Protein AF-A0A5B0FRS5-F1 (afdb_monomer_lite)

Structure (mmCIF, N/CA/C/O backbone):
data_AF-A0A5B0FRS5-F1
#
_entry.id   AF-A0A5B0FRS5-F1
#
loop_
_atom_site.group_PDB
_atom_site.id
_atom_site.type_symbol
_atom_site.label_atom_id
_atom_site.label_alt_id
_atom_site.label_comp_id
_atom_site.label_asym_id
_atom_site.label_entity_id
_atom_site.label_seq_id
_atom_site.pdbx_PDB_ins_code
_atom_site.Cartn_x
_atom_site.Cartn_y
_atom_site.Cartn_z
_atom_site.occupancy
_atom_site.B_iso_or_equiv
_atom_site.auth_seq_id
_atom_site.auth_comp_id
_atom_site.auth_asym_id
_atom_site.auth_atom_id
_atom_site.pdbx_PDB_model_num
ATOM 1 N N . MET A 1 1 ? -21.226 73.755 -15.313 1.00 35.00 1 MET A N 1
ATOM 2 C CA . MET A 1 1 ? -21.190 73.234 -16.695 1.00 35.00 1 MET A CA 1
ATOM 3 C C . MET A 1 1 ? -20.193 72.079 -16.721 1.00 35.00 1 MET A C 1
ATOM 5 O O . MET A 1 1 ? -19.049 72.332 -16.398 1.00 35.00 1 MET A O 1
ATOM 9 N N . LYS A 1 2 ? -20.689 70.854 -16.978 1.00 31.78 2 LYS A N 1
ATOM 10 C CA . LYS A 1 2 ? -20.028 69.597 -17.422 1.00 31.78 2 LYS A CA 1
ATOM 11 C C . LYS A 1 2 ? -18.650 69.225 -16.798 1.00 31.78 2 LYS A C 1
ATOM 13 O O . LYS A 1 2 ? -17.686 69.936 -17.015 1.00 31.78 2 LYS A O 1
ATOM 18 N N . VAL A 1 3 ? -18.532 68.193 -15.936 1.00 34.69 3 VAL A N 1
ATOM 19 C CA . VAL A 1 3 ? -18.506 66.725 -16.247 1.00 34.69 3 VAL A CA 1
ATOM 20 C C . VAL A 1 3 ? -17.193 66.429 -17.015 1.00 34.69 3 VAL A C 1
ATOM 22 O O . VAL A 1 3 ? -16.981 67.042 -18.048 1.00 34.69 3 VAL A O 1
ATOM 25 N N . ILE A 1 4 ? -16.211 65.621 -16.584 1.00 43.75 4 ILE A N 1
ATOM 26 C CA . ILE A 1 4 ? -16.216 64.209 -16.152 1.00 43.75 4 ILE A CA 1
ATOM 27 C C . ILE A 1 4 ? -14.941 63.940 -15.325 1.00 43.75 4 ILE A C 1
ATOM 29 O O . ILE A 1 4 ? -13.833 64.197 -15.789 1.00 43.75 4 ILE A O 1
ATOM 33 N N . LEU A 1 5 ? -15.102 63.359 -14.135 1.00 37.50 5 LEU A N 1
ATOM 34 C CA . LEU A 1 5 ? -14.041 62.706 -13.367 1.00 37.50 5 LEU A CA 1
ATOM 35 C C . LEU A 1 5 ? -13.877 61.284 -13.931 1.00 37.50 5 LEU A C 1
ATOM 37 O O . LEU A 1 5 ? -14.765 60.451 -13.753 1.00 37.50 5 LEU A O 1
ATOM 41 N N . PHE A 1 6 ? -12.788 61.000 -14.649 1.00 42.78 6 PHE A N 1
ATOM 42 C CA . PHE A 1 6 ? -12.468 59.635 -15.080 1.00 42.78 6 PHE A CA 1
ATOM 43 C C . PHE A 1 6 ? -11.924 58.848 -13.881 1.00 42.78 6 PHE A C 1
ATOM 45 O O . PHE A 1 6 ? -10.721 58.785 -13.642 1.00 42.78 6 PHE A O 1
ATOM 52 N N . ALA A 1 7 ? -12.829 58.256 -13.104 1.00 43.03 7 ALA A N 1
ATOM 53 C CA . ALA A 1 7 ? -12.480 57.192 -12.177 1.00 43.03 7 ALA A CA 1
ATOM 54 C C . ALA A 1 7 ? -12.208 55.922 -12.996 1.00 43.03 7 ALA A C 1
ATOM 56 O O . ALA A 1 7 ? -13.133 55.243 -13.442 1.00 43.03 7 ALA A O 1
ATOM 57 N N . PHE A 1 8 ? -10.930 55.615 -13.220 1.00 39.78 8 PHE A N 1
ATOM 58 C CA . PHE A 1 8 ? -10.501 54.299 -13.682 1.00 39.78 8 PHE A CA 1
ATOM 59 C C . PHE A 1 8 ? -10.778 53.286 -12.564 1.00 39.78 8 PHE A C 1
ATOM 61 O O . PHE A 1 8 ? -9.946 53.042 -11.692 1.00 39.78 8 PHE A O 1
ATOM 68 N N . LEU A 1 9 ? -11.981 52.711 -12.573 1.00 39.84 9 LEU A N 1
ATOM 69 C CA . LEU A 1 9 ? -12.286 51.502 -11.823 1.00 39.84 9 LEU A CA 1
ATOM 70 C C . LEU A 1 9 ? -11.596 50.344 -12.555 1.00 39.84 9 LEU A C 1
ATOM 72 O O . LEU A 1 9 ? -12.153 49.736 -13.469 1.00 39.84 9 LEU A O 1
ATOM 76 N N . ALA A 1 10 ? -10.344 50.070 -12.192 1.00 43.00 10 ALA A N 1
ATOM 77 C CA . ALA A 1 10 ? -9.705 48.812 -12.538 1.00 43.00 10 ALA A CA 1
ATOM 78 C C . ALA A 1 10 ? -10.428 47.709 -11.756 1.00 43.00 10 ALA A C 1
ATOM 80 O O . ALA A 1 10 ? -10.123 47.424 -10.599 1.00 43.00 10 ALA A O 1
ATOM 81 N N . LEU A 1 11 ? -11.449 47.139 -12.392 1.00 40.25 11 LEU A N 1
ATOM 82 C CA . LEU A 1 11 ? -12.102 45.916 -11.968 1.00 40.25 11 LEU A CA 1
ATOM 83 C C . LEU A 1 11 ? -11.042 44.809 -12.051 1.00 40.25 11 LEU A C 1
ATOM 85 O O . LEU A 1 11 ? -10.813 44.228 -13.112 1.00 40.25 11 LEU A O 1
ATOM 89 N N . ILE A 1 12 ? -10.339 44.562 -10.943 1.00 47.69 12 ILE A N 1
ATOM 90 C CA . ILE A 1 12 ? -9.513 43.369 -10.781 1.00 47.69 12 ILE A CA 1
ATOM 91 C C . ILE A 1 12 ? -10.499 42.204 -10.785 1.00 47.69 12 ILE A C 1
ATOM 93 O O . ILE A 1 12 ? -11.091 41.844 -9.770 1.00 47.69 12 ILE A O 1
ATOM 97 N N . SER A 1 13 ? -10.726 41.660 -11.975 1.00 42.97 13 SER A N 1
ATOM 98 C CA . SER A 1 13 ? -11.305 40.345 -12.153 1.00 42.97 13 SER A CA 1
ATOM 99 C C . SER A 1 13 ? -10.309 39.375 -11.536 1.00 42.97 13 SER A C 1
ATOM 101 O O . SER A 1 13 ? -9.318 38.977 -12.145 1.00 42.97 13 SER A O 1
ATOM 103 N N . VAL A 1 14 ? -10.556 39.034 -10.271 1.00 42.59 14 VAL A N 1
ATOM 104 C CA . VAL A 1 14 ? -9.990 37.852 -9.636 1.00 42.59 14 VAL A CA 1
ATOM 105 C C . VAL A 1 14 ? -10.599 36.676 -10.389 1.00 42.59 14 VAL A C 1
ATOM 107 O O . VAL A 1 14 ? -11.618 36.113 -10.001 1.00 42.59 14 VAL A O 1
ATOM 110 N N . ILE A 1 15 ? -10.028 36.376 -11.556 1.00 47.22 15 ILE A N 1
ATOM 111 C CA . ILE A 1 15 ? -10.227 35.107 -12.231 1.00 47.22 15 ILE A CA 1
ATOM 112 C C . ILE A 1 15 ? -9.813 34.086 -11.186 1.00 47.22 15 ILE A C 1
ATOM 114 O O . ILE A 1 15 ? -8.655 34.065 -10.761 1.00 47.22 15 ILE A O 1
ATOM 118 N N . GLY A 1 16 ? -10.804 33.330 -10.718 1.00 41.12 16 GLY A N 1
ATOM 119 C CA . GLY A 1 16 ? -10.657 32.228 -9.788 1.00 41.12 16 GLY A CA 1
ATOM 120 C C . GLY A 1 16 ? -9.726 31.187 -10.383 1.00 41.12 16 GLY A C 1
ATOM 121 O O . GLY A 1 16 ? -10.147 30.169 -10.916 1.00 41.12 16 GLY A O 1
ATOM 122 N N . CYS A 1 17 ? -8.430 31.442 -10.275 1.00 41.66 17 CYS A N 1
ATOM 123 C CA . CYS A 1 17 ? -7.470 30.390 -10.096 1.00 41.66 17 CYS A CA 1
ATOM 124 C C . CYS A 1 17 ? -7.753 29.860 -8.694 1.00 41.66 17 CYS A C 1
ATOM 126 O O . CYS A 1 17 ? -7.168 30.328 -7.719 1.00 41.66 17 CYS A O 1
ATOM 128 N N . ASP A 1 18 ? -8.629 28.862 -8.610 1.00 39.94 18 ASP A N 1
ATOM 129 C CA . ASP A 1 18 ? -8.623 27.876 -7.534 1.00 39.94 18 ASP A CA 1
ATOM 130 C C . ASP A 1 18 ? -7.290 27.102 -7.614 1.00 39.94 18 ASP A C 1
ATOM 132 O O . ASP A 1 18 ? -7.221 25.894 -7.832 1.00 39.94 18 ASP A O 1
ATOM 136 N N . LYS A 1 19 ? -6.176 27.823 -7.436 1.00 42.62 19 LYS A N 1
ATOM 137 C CA . LYS A 1 19 ? -4.898 27.285 -6.994 1.00 42.62 19 LYS A CA 1
ATOM 138 C C . LYS A 1 19 ? -5.090 26.975 -5.523 1.00 42.62 19 LYS A C 1
ATOM 140 O O . LYS A 1 19 ? -4.534 27.638 -4.651 1.00 42.62 19 LYS A O 1
ATOM 145 N N . TYR A 1 20 ? -5.940 25.994 -5.239 1.00 50.19 20 TYR A N 1
ATOM 146 C CA . TYR A 1 20 ? -5.907 25.403 -3.924 1.00 50.19 20 TYR A CA 1
ATOM 147 C C . TYR A 1 20 ? -4.479 24.909 -3.718 1.00 50.19 20 TYR A C 1
ATOM 149 O O . TYR A 1 20 ? -3.959 24.216 -4.601 1.00 50.19 20 TYR A O 1
ATOM 157 N N . PRO A 1 21 ? -3.829 25.289 -2.609 1.00 49.28 21 PRO A N 1
ATOM 158 C CA . PRO A 1 21 ? -2.490 24.813 -2.335 1.00 49.28 21 PRO A CA 1
ATOM 159 C C . PRO A 1 21 ? -2.510 23.282 -2.407 1.00 49.28 21 PRO A C 1
ATOM 161 O O . PRO A 1 21 ? -3.506 22.681 -1.975 1.00 49.28 21 PRO A O 1
ATOM 164 N N . PRO A 1 22 ? -1.471 22.650 -2.984 1.00 57.31 22 PRO A N 1
ATOM 165 C CA . PRO A 1 22 ? -1.347 21.205 -2.925 1.00 57.31 22 PRO A CA 1
ATOM 166 C C . PRO A 1 22 ? -1.524 20.801 -1.462 1.00 57.31 22 PRO A C 1
ATOM 168 O O . PRO A 1 22 ? -0.804 21.285 -0.585 1.00 57.31 22 PRO A O 1
ATOM 171 N N . GLY A 1 23 ? -2.570 20.017 -1.185 1.00 55.97 23 GLY A N 1
ATOM 172 C CA . GLY A 1 23 ? -2.779 19.473 0.149 1.00 55.97 23 GLY A CA 1
ATOM 173 C C . GLY A 1 23 ? -1.509 18.730 0.560 1.00 55.97 23 GLY A C 1
ATOM 174 O O . GLY A 1 23 ? -0.786 18.243 -0.309 1.00 55.97 23 GLY A O 1
ATOM 175 N N . PRO A 1 24 ? -1.184 18.669 1.853 1.00 59.78 24 PRO A N 1
ATOM 176 C CA . PRO A 1 24 ? 0.034 17.999 2.255 1.00 59.78 24 PRO A CA 1
ATOM 177 C C . PRO A 1 24 ? -0.032 16.523 1.835 1.00 59.78 24 PRO A C 1
ATOM 179 O O . PRO A 1 24 ? -1.006 15.826 2.132 1.00 59.78 24 PRO A O 1
ATOM 182 N N . TYR A 1 25 ? 0.981 16.084 1.091 1.00 72.38 25 TYR A N 1
ATOM 183 C CA . TYR A 1 25 ? 1.048 14.735 0.539 1.00 72.38 25 TYR A CA 1
ATOM 184 C C . TYR A 1 25 ? 1.594 13.783 1.595 1.00 72.38 25 TYR A C 1
ATOM 186 O O . TYR A 1 25 ? 2.688 13.998 2.114 1.00 72.38 25 TYR A O 1
ATOM 194 N N . GLY A 1 26 ? 0.820 12.752 1.928 1.00 72.75 26 GLY A N 1
ATOM 195 C CA . GLY A 1 26 ? 1.291 11.653 2.762 1.00 72.75 26 GLY A CA 1
ATOM 196 C C . GLY A 1 26 ? 2.326 10.803 2.016 1.00 72.75 26 GLY A C 1
ATOM 197 O O . GLY A 1 26 ? 2.316 10.724 0.795 1.00 72.75 26 GLY A O 1
ATOM 198 N N . ASP A 1 27 ? 3.208 10.124 2.742 1.00 84.94 27 ASP A N 1
ATOM 199 C CA . ASP A 1 27 ? 4.089 9.082 2.196 1.00 84.94 27 ASP A CA 1
ATOM 200 C C . ASP A 1 27 ? 3.992 7.874 3.140 1.00 84.94 27 ASP A C 1
ATOM 202 O O . ASP A 1 27 ? 3.955 8.028 4.366 1.00 84.94 27 ASP A O 1
ATOM 206 N N . VAL A 1 28 ? 3.951 6.667 2.576 1.00 86.44 28 VAL A N 1
ATOM 207 C CA . VAL A 1 28 ? 4.015 5.390 3.303 1.00 86.44 28 VAL A CA 1
ATOM 208 C C . VAL A 1 28 ? 5.330 5.198 4.080 1.00 86.44 28 VAL A C 1
ATOM 210 O O . VAL A 1 28 ? 5.457 4.245 4.843 1.00 86.44 28 VAL A O 1
ATOM 213 N N . PHE A 1 29 ? 6.303 6.095 3.919 1.00 86.00 29 PHE A N 1
ATOM 214 C CA . PHE A 1 29 ? 7.537 6.145 4.708 1.00 86.00 29 PHE A CA 1
ATOM 215 C C . PHE A 1 29 ? 7.603 7.325 5.690 1.00 86.00 29 PHE A C 1
ATOM 217 O O . PHE A 1 29 ? 8.551 7.419 6.474 1.00 86.00 29 PHE A O 1
ATOM 224 N N . MET A 1 30 ? 6.629 8.242 5.682 1.00 83.00 30 MET A N 1
ATOM 225 C CA . MET A 1 30 ? 6.718 9.469 6.477 1.00 83.00 30 MET A CA 1
ATOM 226 C C . MET A 1 30 ? 6.650 9.178 7.977 1.00 83.00 30 MET A C 1
ATOM 228 O O . MET A 1 30 ? 5.629 8.710 8.479 1.00 83.00 30 MET A O 1
ATOM 232 N N . ASN A 1 31 ? 7.748 9.468 8.686 1.00 77.44 31 ASN A N 1
ATOM 233 C CA . ASN A 1 31 ? 7.967 9.109 10.095 1.00 77.44 31 ASN A CA 1
ATOM 234 C C . ASN A 1 31 ? 7.823 7.604 10.397 1.00 77.44 31 ASN A C 1
ATOM 236 O O . ASN A 1 31 ? 7.684 7.203 11.549 1.00 77.44 31 ASN A O 1
ATOM 240 N N . ASN A 1 32 ? 7.923 6.772 9.358 1.00 83.25 32 ASN A N 1
ATOM 241 C CA . ASN A 1 32 ? 7.978 5.318 9.428 1.00 83.25 32 ASN A CA 1
ATOM 242 C C . ASN A 1 32 ? 9.058 4.815 8.460 1.00 83.25 32 ASN A C 1
ATOM 244 O O . ASN A 1 32 ? 8.792 4.064 7.522 1.00 83.25 32 ASN A O 1
ATOM 248 N N . ALA A 1 33 ? 10.285 5.311 8.644 1.00 81.31 33 ALA A N 1
ATOM 249 C CA . ALA A 1 33 ? 11.369 5.161 7.672 1.00 81.31 33 ALA A CA 1
ATOM 250 C C . ALA A 1 33 ? 11.770 3.699 7.410 1.00 81.31 33 ALA A C 1
ATOM 252 O O . ALA A 1 33 ? 12.306 3.397 6.349 1.00 81.31 33 ALA A O 1
ATOM 253 N N . ASN A 1 34 ? 11.494 2.791 8.352 1.00 87.75 34 ASN A N 1
ATOM 254 C CA . ASN A 1 34 ? 11.737 1.356 8.190 1.00 87.75 34 ASN A CA 1
ATOM 255 C C . ASN A 1 34 ? 10.607 0.624 7.441 1.00 87.75 34 ASN A C 1
ATOM 257 O O . ASN A 1 34 ? 10.708 -0.584 7.259 1.00 87.75 34 ASN A O 1
ATOM 261 N N . GLY A 1 35 ? 9.530 1.323 7.059 1.00 91.81 35 GLY A N 1
ATOM 262 C CA . GLY A 1 35 ? 8.420 0.767 6.291 1.00 91.81 35 GLY A CA 1
ATOM 263 C C . GLY A 1 35 ? 7.587 -0.279 7.031 1.00 91.81 35 GLY A C 1
ATOM 264 O O . GLY A 1 35 ? 6.883 -1.046 6.375 1.00 91.81 35 GLY A O 1
ATOM 265 N N . GLN A 1 36 ? 7.646 -0.344 8.368 1.00 94.44 36 GLN A N 1
ATOM 266 C CA . GLN A 1 36 ? 6.972 -1.385 9.148 1.00 94.44 36 GLN A CA 1
ATOM 267 C C . GLN A 1 36 ? 5.584 -0.956 9.632 1.00 94.44 36 GLN A C 1
ATOM 269 O O . GLN A 1 36 ? 5.398 0.063 10.295 1.00 94.44 36 GLN A O 1
ATOM 274 N N . TRP A 1 37 ? 4.595 -1.792 9.347 1.00 95.25 37 TRP A N 1
ATOM 275 C CA . TRP A 1 37 ? 3.177 -1.513 9.536 1.00 95.25 37 TRP A CA 1
ATOM 276 C C . TRP A 1 37 ? 2.495 -2.683 10.258 1.00 95.25 37 TRP A C 1
ATOM 278 O O . TRP A 1 37 ? 2.756 -3.849 9.953 1.00 95.25 37 TRP A O 1
ATOM 288 N 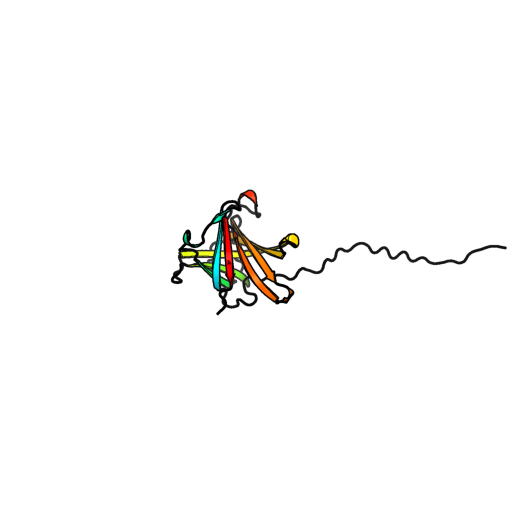N . ILE A 1 38 ? 1.599 -2.393 11.207 1.00 94.62 38 ILE A N 1
ATOM 289 C CA . ILE A 1 38 ? 0.828 -3.405 11.954 1.00 94.62 38 ILE A CA 1
ATOM 290 C C . ILE A 1 38 ? -0.639 -3.339 11.546 1.00 94.62 38 ILE A C 1
ATOM 292 O O . ILE A 1 38 ? -1.238 -2.261 11.532 1.00 94.62 38 ILE A O 1
ATOM 296 N N . LEU A 1 39 ? -1.224 -4.496 11.230 1.00 95.69 39 LEU A N 1
ATOM 297 C CA . LEU A 1 39 ? -2.637 -4.602 10.886 1.00 95.69 39 LEU A CA 1
ATOM 298 C C . LEU A 1 39 ? -3.487 -4.281 12.117 1.00 95.69 39 LEU A C 1
ATOM 300 O O . LEU A 1 39 ? -3.440 -4.988 13.123 1.00 95.69 39 LEU A O 1
ATOM 304 N N . LYS A 1 40 ? -4.292 -3.225 12.016 1.00 93.31 40 LYS A N 1
ATOM 305 C CA . LYS A 1 40 ? -5.243 -2.815 13.052 1.00 93.31 40 LYS A CA 1
ATOM 306 C C . LYS A 1 40 ? -6.620 -3.430 12.826 1.00 93.31 40 LYS A C 1
ATOM 308 O O . LYS A 1 40 ? -7.289 -3.821 13.775 1.00 93.31 40 LYS A O 1
ATOM 313 N N . ALA A 1 41 ? -7.056 -3.471 11.573 1.00 93.25 41 ALA A N 1
ATOM 314 C CA . ALA A 1 41 ? -8.352 -3.997 11.166 1.00 93.25 41 ALA A CA 1
ATOM 315 C C . ALA A 1 41 ? -8.335 -4.307 9.668 1.00 93.25 41 ALA A C 1
ATOM 317 O O . ALA A 1 41 ? -7.466 -3.831 8.938 1.00 93.25 41 ALA A O 1
ATOM 318 N N . TYR A 1 42 ? -9.335 -5.034 9.185 1.00 94.38 42 TYR A N 1
ATOM 319 C CA . TYR A 1 42 ? -9.627 -5.074 7.757 1.00 94.38 42 TYR A CA 1
ATOM 320 C C . TYR A 1 42 ? -11.129 -4.951 7.516 1.00 94.38 42 TYR A C 1
ATOM 322 O O . TYR A 1 42 ? -11.940 -5.150 8.421 1.00 94.38 42 TYR A O 1
ATOM 330 N N . LYS A 1 43 ? -11.502 -4.546 6.305 1.00 94.94 43 LYS A N 1
ATOM 331 C CA . LYS A 1 43 ? -12.892 -4.383 5.886 1.00 94.94 43 LYS A CA 1
ATOM 332 C C . LYS A 1 43 ? -13.171 -5.270 4.688 1.00 94.94 43 LYS A C 1
ATOM 334 O O . LYS A 1 43 ? -12.391 -5.255 3.743 1.00 94.94 43 LYS A O 1
ATOM 339 N N . VAL A 1 44 ? -14.311 -5.952 4.697 1.00 94.38 44 VAL A N 1
ATOM 340 C CA . VAL A 1 44 ? -14.850 -6.691 3.550 1.00 94.38 44 VAL A CA 1
ATOM 341 C C . VAL A 1 44 ? -16.167 -6.041 3.150 1.00 94.38 44 VAL A C 1
ATOM 343 O O . VAL A 1 44 ? -17.101 -5.978 3.948 1.00 94.38 44 VAL A O 1
ATOM 346 N N . ARG A 1 45 ? -16.238 -5.513 1.926 1.00 92.44 45 ARG A N 1
ATOM 347 C CA . ARG A 1 45 ? -17.391 -4.777 1.378 1.00 92.44 45 ARG A CA 1
ATOM 348 C C . ARG A 1 45 ? -17.894 -3.703 2.351 1.00 92.44 45 ARG A C 1
ATOM 350 O O . ARG A 1 45 ? -19.076 -3.627 2.675 1.00 92.44 45 ARG A O 1
ATOM 357 N N . GLY A 1 46 ? -16.953 -2.930 2.896 1.00 89.19 46 GLY A N 1
ATOM 358 C CA . GLY A 1 46 ? -17.208 -1.864 3.869 1.00 89.19 46 GLY A CA 1
ATOM 359 C C . GLY A 1 46 ? -17.458 -2.319 5.313 1.00 89.19 46 GLY A C 1
ATOM 360 O O . GLY A 1 46 ? -17.413 -1.482 6.213 1.00 89.19 46 GLY A O 1
ATOM 361 N N . LYS A 1 47 ? -17.661 -3.616 5.574 1.00 92.25 47 LYS A N 1
ATOM 362 C CA . LYS A 1 47 ? -17.883 -4.145 6.928 1.00 92.25 47 LYS A CA 1
ATOM 363 C C . LYS A 1 47 ? -16.556 -4.461 7.606 1.00 92.25 47 LYS A C 1
ATOM 365 O O . LYS A 1 47 ? -15.740 -5.177 7.036 1.00 92.25 47 LYS A O 1
ATOM 370 N N . GLY A 1 48 ? -16.344 -3.927 8.807 1.00 91.56 48 GLY A N 1
ATOM 371 C CA . GLY A 1 48 ? -15.152 -4.211 9.607 1.00 91.56 48 GLY A CA 1
ATOM 372 C C . GLY A 1 48 ? -15.127 -5.655 10.106 1.00 91.56 48 GLY A C 1
ATOM 373 O O . GLY A 1 48 ? -16.161 -6.199 10.487 1.00 91.56 48 GLY A O 1
ATOM 374 N N . VAL A 1 49 ? -13.940 -6.254 10.108 1.00 88.00 49 VAL A N 1
ATOM 375 C CA . VAL A 1 49 ? -13.686 -7.619 10.573 1.00 88.00 49 VAL A CA 1
ATOM 376 C C . VAL A 1 49 ? -12.433 -7.631 11.459 1.00 88.00 49 VAL A C 1
ATOM 378 O O . VAL A 1 49 ? -11.530 -6.805 11.280 1.00 88.00 49 VAL A O 1
ATOM 381 N N . SER A 1 50 ? -12.390 -8.532 12.449 1.00 85.06 50 SER A N 1
ATOM 382 C CA . SER A 1 50 ? -11.256 -8.637 13.378 1.00 85.06 50 SER A CA 1
ATOM 383 C C . SER A 1 50 ? -9.990 -9.065 12.647 1.00 85.06 50 SER A C 1
ATOM 385 O O . SER A 1 50 ? -9.986 -10.099 11.987 1.00 85.06 50 SER A O 1
ATOM 387 N N . ALA A 1 51 ? -8.893 -8.334 12.847 1.00 86.38 51 ALA A N 1
ATOM 388 C CA . ALA A 1 51 ? -7.588 -8.643 12.270 1.00 86.38 51 ALA A CA 1
ATOM 389 C C . ALA A 1 51 ? -7.061 -10.049 12.631 1.00 86.38 51 ALA A C 1
ATOM 391 O O . ALA A 1 51 ? -6.117 -10.521 12.000 1.00 86.38 51 ALA A O 1
ATOM 392 N N . ASP A 1 52 ? -7.616 -10.721 13.641 1.00 87.06 52 ASP A N 1
ATOM 393 C CA . ASP A 1 52 ? -7.210 -12.077 14.043 1.00 87.06 52 ASP A CA 1
ATOM 394 C C . ASP A 1 52 ? -7.641 -13.146 13.030 1.00 87.06 52 ASP A C 1
ATOM 396 O O . ASP A 1 52 ? -7.087 -14.239 13.007 1.00 87.06 52 ASP A O 1
ATOM 400 N N . GLN A 1 53 ? -8.584 -12.814 12.144 1.00 86.75 53 GLN A N 1
ATOM 401 C CA . GLN A 1 53 ? -9.038 -13.701 11.071 1.00 86.75 53 GLN A CA 1
ATOM 402 C C . GLN A 1 53 ? -8.094 -13.730 9.858 1.00 86.75 53 GLN A C 1
ATOM 404 O O . GLN A 1 53 ? -8.347 -14.473 8.916 1.00 86.75 53 GLN A O 1
ATOM 409 N N . VAL A 1 54 ? -7.027 -12.921 9.859 1.00 88.06 54 VAL A N 1
ATOM 410 C CA . VAL A 1 54 ? -6.049 -12.842 8.758 1.00 88.06 54 VAL A CA 1
ATOM 411 C C . VAL A 1 54 ? -4.624 -12.890 9.326 1.00 88.06 54 VAL A C 1
ATOM 413 O O . VAL A 1 54 ? -3.867 -11.912 9.222 1.00 88.06 54 VAL A O 1
ATOM 416 N N . PRO A 1 55 ? -4.253 -13.990 10.013 1.00 87.56 55 PRO A N 1
ATOM 417 C CA . PRO A 1 55 ? -2.970 -14.108 10.702 1.00 87.56 55 PRO A CA 1
ATOM 418 C C . PRO A 1 55 ? -1.767 -13.944 9.763 1.00 87.56 55 PRO A C 1
ATOM 420 O O . PRO A 1 55 ? -0.708 -13.510 10.202 1.00 87.56 55 PRO A O 1
ATOM 423 N N . GLU A 1 56 ? -1.927 -14.223 8.471 1.00 90.81 56 GLU A N 1
ATOM 424 C CA . GLU A 1 56 ? -0.892 -14.172 7.440 1.00 90.81 56 GLU A CA 1
ATOM 425 C C . GLU A 1 56 ? -0.575 -12.759 6.915 1.00 90.81 56 GLU A C 1
ATOM 427 O O . GLU A 1 56 ? 0.374 -12.590 6.148 1.00 90.81 56 GLU A O 1
ATOM 432 N N . LYS A 1 57 ? -1.349 -11.740 7.319 1.00 92.38 57 LYS A N 1
ATOM 433 C CA . LYS A 1 57 ? -1.160 -10.331 6.908 1.00 92.38 57 LYS A CA 1
ATOM 434 C C . LYS A 1 57 ? -1.057 -9.359 8.075 1.00 92.38 57 LYS A C 1
ATOM 436 O O . LYS A 1 57 ? -1.295 -8.157 7.919 1.00 92.38 57 LYS A O 1
ATOM 441 N N . ARG A 1 58 ? -0.733 -9.877 9.258 1.00 94.75 58 ARG A N 1
ATOM 442 C CA . ARG A 1 58 ? -0.690 -9.112 10.510 1.00 94.75 58 ARG A CA 1
ATOM 443 C C . ARG A 1 58 ? 0.359 -8.018 10.510 1.00 94.75 58 ARG A C 1
ATOM 445 O O . ARG A 1 58 ? 0.185 -7.020 11.211 1.00 94.75 58 ARG A O 1
ATOM 452 N N . ARG A 1 59 ? 1.417 -8.192 9.727 1.00 95.69 59 ARG A N 1
ATOM 453 C CA . ARG A 1 59 ? 2.451 -7.189 9.509 1.00 95.69 59 ARG A CA 1
ATOM 454 C C . ARG A 1 59 ? 2.572 -6.903 8.020 1.00 95.69 59 ARG A C 1
ATOM 456 O O . ARG A 1 59 ? 2.323 -7.767 7.180 1.00 95.69 59 ARG A O 1
ATOM 463 N N . LEU A 1 60 ? 2.966 -5.680 7.712 1.00 96.75 60 LEU A N 1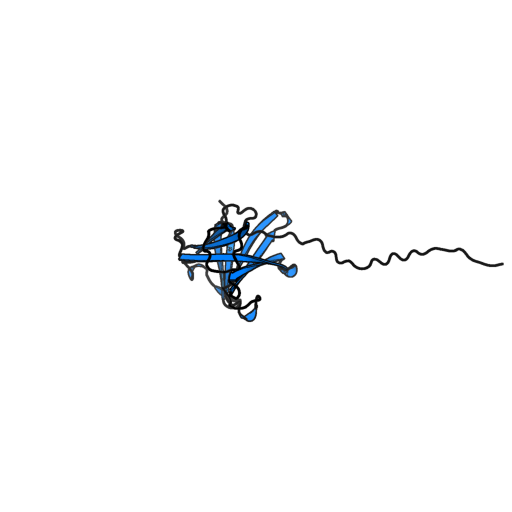
ATOM 464 C CA . LEU A 1 60 ? 3.323 -5.248 6.373 1.00 96.75 60 LEU A CA 1
ATOM 465 C C . LEU A 1 60 ? 4.687 -4.563 6.452 1.00 96.75 60 LEU A C 1
ATOM 467 O O . LEU A 1 60 ? 4.908 -3.717 7.315 1.00 96.75 60 LEU A O 1
ATOM 471 N N . ASN A 1 61 ? 5.596 -4.958 5.570 1.00 96.69 61 ASN A N 1
ATOM 472 C CA . ASN A 1 61 ? 6.850 -4.262 5.334 1.00 96.69 61 ASN A CA 1
ATOM 473 C C . ASN A 1 61 ? 6.803 -3.668 3.928 1.00 96.69 61 ASN A C 1
ATOM 475 O O . ASN A 1 61 ? 6.561 -4.404 2.968 1.00 96.69 61 ASN A O 1
ATOM 479 N N . ILE A 1 62 ? 6.993 -2.358 3.820 1.00 96.25 62 ILE A N 1
ATOM 480 C CA . ILE A 1 62 ? 7.063 -1.653 2.542 1.00 96.25 62 ILE A CA 1
ATOM 481 C C . ILE A 1 62 ? 8.507 -1.230 2.330 1.00 96.25 62 ILE A C 1
ATOM 483 O O . ILE A 1 62 ? 9.089 -0.557 3.172 1.00 96.25 62 ILE A O 1
ATOM 487 N N . GLU A 1 63 ? 9.073 -1.600 1.194 1.00 95.69 63 GLU A N 1
ATOM 488 C CA . GLU A 1 63 ? 10.414 -1.191 0.781 1.00 95.69 63 GLU A CA 1
ATOM 489 C C . GLU A 1 63 ? 10.314 -0.426 -0.532 1.00 95.69 63 GLU A C 1
ATOM 491 O O . GLU A 1 63 ? 9.389 -0.657 -1.312 1.00 95.69 63 GLU A O 1
ATOM 496 N N . ARG A 1 64 ? 11.261 0.481 -0.781 1.00 93.62 64 ARG A N 1
ATOM 497 C CA . ARG A 1 64 ? 11.394 1.166 -2.068 1.00 93.62 64 ARG A CA 1
ATOM 498 C C . ARG A 1 64 ? 12.831 1.113 -2.554 1.00 93.62 64 ARG A C 1
ATOM 500 O O . ARG A 1 64 ? 13.756 1.263 -1.759 1.00 93.62 64 ARG A O 1
ATOM 507 N N . ALA A 1 65 ? 13.007 0.928 -3.852 1.00 92.56 65 ALA A N 1
ATOM 508 C CA . ALA A 1 65 ? 14.310 0.923 -4.500 1.00 92.56 65 ALA A CA 1
ATOM 509 C C . ALA A 1 65 ? 14.182 1.382 -5.956 1.00 92.56 65 ALA A C 1
ATOM 511 O O . ALA A 1 65 ? 13.077 1.532 -6.476 1.00 92.56 65 ALA A O 1
ATOM 512 N N . LEU A 1 66 ? 15.318 1.625 -6.608 1.00 94.19 66 LEU A N 1
ATOM 513 C CA . LEU A 1 66 ? 15.357 1.942 -8.034 1.00 94.19 66 LEU A CA 1
ATOM 514 C C . LEU A 1 66 ? 15.463 0.661 -8.859 1.00 94.19 66 LEU A C 1
ATOM 516 O O . LEU A 1 66 ? 16.254 -0.228 -8.529 1.00 94.19 66 LEU A O 1
ATOM 520 N N . VAL A 1 67 ? 14.690 0.592 -9.940 1.00 91.38 67 VAL A N 1
ATOM 521 C CA . VAL A 1 67 ? 14.797 -0.456 -10.960 1.00 91.38 67 VAL A CA 1
ATOM 522 C C . VAL A 1 67 ? 16.194 -0.388 -11.585 1.00 91.38 67 VAL A C 1
ATOM 524 O O . VAL A 1 67 ? 16.607 0.670 -12.065 1.00 91.38 67 VAL A O 1
ATOM 527 N N . GLN A 1 68 ? 16.923 -1.507 -11.572 1.00 90.62 68 GLN A N 1
ATOM 528 C CA . GLN A 1 68 ? 18.253 -1.622 -12.183 1.00 90.62 68 GLN A CA 1
ATOM 529 C C . GLN A 1 68 ? 18.154 -1.995 -13.670 1.00 90.62 68 GLN A C 1
ATOM 531 O O . GLN A 1 68 ? 17.128 -2.504 -14.120 1.00 90.62 68 GLN A O 1
ATOM 536 N N . ALA A 1 69 ? 19.214 -1.724 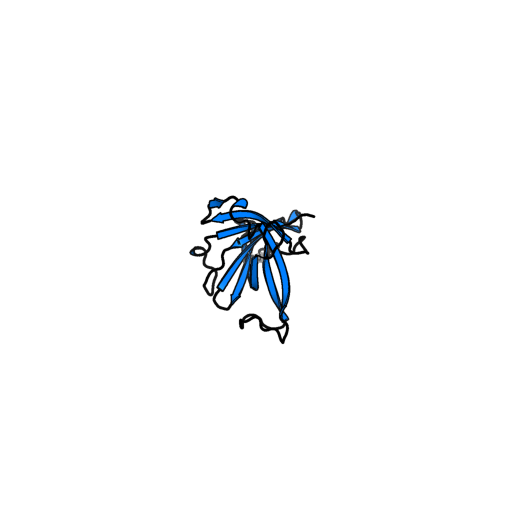-14.435 1.00 83.31 69 ALA A N 1
ATOM 537 C CA . ALA A 1 69 ? 19.256 -1.936 -15.888 1.00 83.31 69 ALA A CA 1
ATOM 538 C C . ALA A 1 69 ? 19.197 -3.416 -16.312 1.00 83.31 69 ALA A C 1
ATOM 540 O O . ALA A 1 69 ? 18.843 -3.719 -17.447 1.00 83.31 69 ALA A O 1
ATOM 541 N N . ASP A 1 70 ? 19.535 -4.331 -15.409 1.00 78.75 70 ASP A N 1
ATOM 542 C CA . ASP A 1 70 ? 19.668 -5.772 -15.634 1.00 78.75 70 ASP A CA 1
ATOM 543 C C . ASP A 1 70 ? 18.662 -6.611 -14.825 1.00 78.75 70 ASP A C 1
ATOM 545 O O . ASP A 1 70 ? 18.722 -7.842 -14.816 1.00 78.75 70 ASP A O 1
ATOM 549 N N . SER A 1 71 ? 17.703 -5.965 -14.160 1.00 78.00 71 SER A N 1
ATOM 550 C CA . SER A 1 71 ? 16.686 -6.661 -13.379 1.00 78.00 71 SER A CA 1
ATOM 551 C C . SER A 1 71 ? 15.573 -7.239 -14.254 1.00 78.00 71 SER A C 1
ATOM 553 O O . SER A 1 71 ? 14.953 -6.536 -15.048 1.00 78.00 71 SER A O 1
ATOM 555 N N . ASN A 1 72 ? 15.211 -8.503 -14.022 1.00 74.25 72 ASN A N 1
ATOM 556 C CA . ASN A 1 72 ? 14.054 -9.135 -14.658 1.00 74.25 72 ASN A CA 1
ATOM 557 C C . ASN A 1 72 ? 12.801 -9.041 -13.765 1.00 74.25 72 ASN A C 1
ATOM 559 O O . ASN A 1 72 ? 12.422 -10.009 -13.106 1.00 74.25 72 ASN A O 1
ATOM 563 N N . TYR A 1 73 ? 12.165 -7.865 -13.717 1.00 78.19 73 TYR A N 1
ATOM 564 C CA . TYR A 1 73 ? 10.944 -7.636 -12.921 1.00 78.19 73 TYR A CA 1
ATOM 565 C C . TYR A 1 73 ? 9.652 -8.162 -13.580 1.00 78.19 73 TYR A C 1
ATOM 567 O O . TYR A 1 73 ? 8.580 -8.067 -12.987 1.00 78.19 73 TYR A O 1
ATOM 575 N N . GLY A 1 74 ? 9.732 -8.748 -14.781 1.00 74.69 74 GLY A N 1
ATOM 576 C CA . GLY A 1 74 ? 8.635 -9.506 -15.397 1.00 74.69 74 GLY A CA 1
ATOM 577 C C . GLY A 1 74 ? 7.487 -8.688 -16.009 1.00 74.69 74 GLY A C 1
ATOM 578 O O . GLY A 1 74 ? 6.551 -9.289 -16.528 1.00 74.69 74 GLY A O 1
ATOM 579 N N . SER A 1 75 ? 7.540 -7.353 -15.989 1.00 82.62 75 SER A N 1
ATOM 580 C CA . SER A 1 75 ? 6.601 -6.473 -16.705 1.00 82.62 75 SER A CA 1
ATOM 581 C C . SER A 1 75 ? 7.330 -5.255 -17.271 1.00 82.62 75 SER A C 1
ATOM 583 O O . SER A 1 75 ? 8.310 -4.788 -16.687 1.00 82.62 75 SER A O 1
ATOM 585 N N . SER A 1 76 ? 6.838 -4.740 -18.403 1.00 84.56 76 SER A N 1
ATOM 586 C CA . SER A 1 76 ? 7.441 -3.598 -19.099 1.00 84.56 76 SER A CA 1
ATOM 587 C C . SER A 1 76 ? 7.303 -2.284 -18.334 1.00 84.56 76 SER A C 1
ATOM 589 O O . SER A 1 76 ? 8.060 -1.354 -18.583 1.00 84.56 76 SER A O 1
ATOM 591 N N . ILE A 1 77 ? 6.391 -2.221 -17.356 1.00 88.44 77 ILE A N 1
ATOM 592 C CA . ILE A 1 77 ? 6.192 -1.019 -16.540 1.00 88.44 77 ILE A CA 1
ATOM 593 C C . ILE A 1 77 ? 7.411 -0.694 -15.662 1.00 88.44 77 ILE A C 1
ATOM 595 O O . ILE A 1 77 ? 7.562 0.445 -15.225 1.00 88.44 77 ILE A O 1
ATOM 599 N N . PHE A 1 78 ? 8.270 -1.682 -15.378 1.00 90.19 78 PHE A N 1
ATOM 600 C CA . PHE A 1 78 ? 9.476 -1.518 -14.567 1.00 90.19 78 PHE A CA 1
ATOM 601 C C . PHE A 1 78 ? 10.640 -1.017 -15.416 1.00 90.19 78 PHE A C 1
ATOM 603 O O . PHE A 1 78 ? 11.522 -1.772 -15.814 1.00 90.19 78 PHE A O 1
ATOM 610 N N . GLU A 1 79 ? 10.637 0.289 -15.658 1.00 89.50 79 GLU A N 1
ATOM 611 C CA . GLU A 1 79 ? 11.687 0.988 -16.394 1.00 89.50 79 GLU A CA 1
ATOM 612 C C . GLU A 1 79 ? 12.865 1.359 -15.484 1.00 89.50 79 GLU A C 1
ATOM 614 O O . GLU A 1 79 ? 12.692 1.778 -14.337 1.00 89.50 79 GLU A O 1
ATOM 619 N N . THR A 1 80 ? 14.088 1.207 -15.994 1.00 90.56 80 THR A N 1
ATOM 620 C CA . THR A 1 80 ? 15.323 1.516 -15.261 1.00 90.56 80 THR A CA 1
ATOM 621 C C . THR A 1 80 ? 15.325 2.940 -14.712 1.00 90.56 80 THR A C 1
ATOM 623 O O . THR A 1 80 ? 14.971 3.893 -15.398 1.00 90.56 80 THR A O 1
ATOM 626 N N . GLY A 1 81 ? 15.764 3.094 -13.462 1.00 87.75 81 GLY A N 1
ATOM 627 C CA . GLY A 1 81 ? 15.801 4.385 -12.776 1.00 87.75 81 GLY A CA 1
ATOM 628 C C . GLY A 1 81 ? 14.467 4.812 -12.160 1.00 87.75 81 GLY A C 1
ATOM 629 O O . GLY A 1 81 ? 14.454 5.745 -11.358 1.00 87.75 81 GLY A O 1
ATOM 630 N N . HIS A 1 82 ? 13.357 4.122 -12.445 1.00 90.12 82 HIS A N 1
ATOM 631 C CA . HIS A 1 82 ? 12.098 4.368 -11.746 1.00 90.12 82 HIS A CA 1
ATOM 632 C C . HIS A 1 82 ? 12.102 3.732 -10.356 1.00 90.12 82 HIS A C 1
ATOM 634 O O . HIS A 1 82 ? 12.757 2.719 -10.103 1.00 90.12 82 HIS A O 1
ATOM 640 N N . THR A 1 83 ? 11.361 4.340 -9.429 1.00 92.31 83 THR A N 1
ATOM 641 C CA . THR A 1 83 ? 11.157 3.765 -8.097 1.00 92.31 83 THR A CA 1
ATOM 642 C C . THR A 1 83 ? 10.113 2.661 -8.163 1.00 92.31 83 THR A C 1
ATOM 644 O O . THR A 1 83 ? 8.988 2.892 -8.603 1.00 92.31 83 THR A O 1
ATOM 647 N N . TYR A 1 84 ? 10.466 1.485 -7.660 1.00 93.81 84 TYR A N 1
ATOM 648 C CA . TYR A 1 84 ? 9.516 0.421 -7.378 1.00 93.81 84 TYR A CA 1
ATOM 649 C C . TYR A 1 84 ? 9.365 0.226 -5.872 1.00 93.81 84 TYR A C 1
ATOM 651 O O . TYR A 1 84 ? 10.234 0.590 -5.076 1.00 93.81 84 TYR A O 1
ATOM 659 N N . TYR A 1 85 ? 8.237 -0.366 -5.504 1.00 95.62 85 TYR A N 1
ATOM 660 C CA . TYR A 1 85 ? 7.829 -0.632 -4.140 1.00 95.62 85 TYR A CA 1
ATOM 661 C C . TYR A 1 85 ? 7.558 -2.121 -3.969 1.00 95.62 85 TYR A C 1
ATOM 663 O O . TYR A 1 85 ? 6.829 -2.722 -4.767 1.00 95.62 85 TYR A O 1
ATOM 671 N N . THR A 1 86 ? 8.090 -2.690 -2.893 1.00 95.75 86 THR A N 1
ATOM 672 C CA . THR A 1 86 ? 7.814 -4.065 -2.476 1.00 95.75 86 THR A CA 1
ATOM 673 C C . THR A 1 86 ? 6.910 -4.034 -1.255 1.00 95.75 86 THR A C 1
ATOM 675 O O . THR A 1 86 ? 7.318 -3.580 -0.190 1.00 95.75 86 THR A O 1
ATOM 678 N N . PHE A 1 87 ? 5.691 -4.551 -1.389 1.00 97.06 87 PHE A N 1
ATOM 679 C CA . PHE A 1 87 ? 4.751 -4.729 -0.282 1.00 97.06 87 PHE A CA 1
ATOM 680 C C . PHE A 1 87 ? 4.820 -6.177 0.189 1.00 97.06 87 PHE A C 1
ATOM 682 O O . PHE A 1 87 ? 4.245 -7.055 -0.450 1.00 97.06 87 PHE A O 1
ATOM 689 N N . SER A 1 88 ? 5.527 -6.439 1.285 1.00 97.19 88 SER A N 1
ATOM 690 C CA . SER A 1 88 ? 5.648 -7.774 1.878 1.00 97.19 88 SER A CA 1
ATOM 691 C C . SER A 1 88 ? 4.653 -7.943 3.021 1.00 97.19 88 SER A C 1
ATOM 693 O O . SER A 1 88 ? 4.759 -7.264 4.038 1.00 97.19 88 SER A O 1
ATOM 695 N N . PHE A 1 89 ? 3.710 -8.871 2.879 1.00 96.25 89 PHE A N 1
ATOM 696 C CA . PHE A 1 89 ? 2.771 -9.236 3.937 1.00 96.25 89 PHE A CA 1
ATOM 697 C C . PHE A 1 89 ? 3.350 -10.385 4.757 1.00 96.25 89 PHE A C 1
ATOM 699 O O . PHE A 1 89 ? 3.762 -11.412 4.202 1.00 96.25 89 PHE A O 1
ATOM 706 N N . LEU A 1 90 ? 3.392 -10.200 6.072 1.00 96.56 90 LEU A N 1
ATOM 707 C CA . LEU A 1 90 ? 3.996 -11.139 7.007 1.00 96.56 90 LEU A CA 1
ATOM 708 C C . LEU A 1 90 ? 2.993 -11.561 8.081 1.00 96.56 90 LEU A C 1
ATOM 710 O O . LEU A 1 90 ? 2.060 -10.821 8.421 1.00 96.56 90 LEU A O 1
ATOM 714 N N . ASP A 1 91 ? 3.223 -12.750 8.631 1.00 94.94 91 ASP A N 1
ATOM 715 C CA . ASP A 1 91 ? 2.482 -13.234 9.791 1.00 94.94 91 ASP A CA 1
ATOM 716 C C . ASP A 1 91 ? 2.896 -12.529 11.100 1.00 94.94 91 ASP A C 1
ATOM 718 O O . ASP A 1 91 ? 3.679 -11.571 11.111 1.00 94.94 91 ASP A O 1
ATOM 722 N N . LEU A 1 92 ? 2.327 -12.982 12.223 1.00 90.94 92 LEU A N 1
ATOM 723 C CA . LEU A 1 92 ? 2.637 -12.459 13.558 1.00 90.94 92 LEU A CA 1
ATOM 724 C C . LEU A 1 92 ? 4.106 -12.627 13.947 1.00 90.94 92 LEU A C 1
ATOM 726 O O . LEU A 1 92 ? 4.633 -11.761 14.648 1.00 90.94 92 LEU A O 1
ATOM 730 N N . ASP A 1 93 ? 4.757 -13.682 13.467 1.00 92.50 93 ASP A N 1
ATOM 731 C CA . ASP A 1 93 ? 6.153 -13.997 13.768 1.00 92.50 93 ASP A CA 1
ATOM 732 C C . ASP A 1 93 ? 7.116 -13.221 12.856 1.00 92.50 93 ASP A C 1
ATOM 734 O O . ASP A 1 93 ? 8.314 -13.144 13.118 1.00 92.50 93 ASP A O 1
ATOM 738 N N . GLY A 1 94 ? 6.592 -12.561 11.819 1.00 92.12 94 GLY A N 1
ATOM 739 C CA . GLY A 1 94 ? 7.384 -11.836 10.831 1.00 92.12 94 GLY A CA 1
ATOM 740 C C . GLY A 1 94 ? 7.860 -12.714 9.678 1.00 92.12 94 GLY A C 1
ATOM 741 O O . GLY A 1 94 ? 8.730 -12.292 8.920 1.00 92.12 94 GLY A O 1
ATOM 742 N N . ASN A 1 95 ? 7.283 -13.901 9.492 1.00 96.12 95 ASN A N 1
ATOM 743 C CA . ASN A 1 95 ? 7.551 -14.707 8.310 1.00 96.12 95 ASN A CA 1
ATOM 744 C C . ASN A 1 95 ? 6.772 -14.140 7.123 1.00 96.12 95 ASN A C 1
ATOM 746 O O . ASN A 1 95 ? 5.548 -13.986 7.180 1.00 96.12 95 ASN A O 1
ATOM 750 N N . LYS A 1 96 ? 7.469 -13.870 6.017 1.00 97.00 96 LYS A N 1
ATOM 751 C CA . LYS A 1 96 ? 6.845 -13.407 4.774 1.00 97.00 96 LYS A CA 1
ATOM 752 C C . LYS A 1 96 ? 5.908 -14.483 4.216 1.00 97.00 96 LYS A C 1
ATOM 754 O O . LYS A 1 96 ? 6.325 -15.619 4.006 1.00 97.00 96 LYS A O 1
ATOM 759 N N . LYS A 1 97 ? 4.656 -14.112 3.944 1.00 97.25 97 LYS A N 1
ATOM 760 C CA . LYS A 1 97 ? 3.622 -14.998 3.375 1.00 97.25 97 LYS A CA 1
ATOM 761 C C . LYS A 1 97 ? 3.303 -14.669 1.930 1.00 97.25 97 LYS A C 1
ATOM 763 O O . LYS A 1 97 ? 3.021 -15.560 1.141 1.00 97.25 97 LYS A O 1
ATOM 768 N N . SER A 1 98 ? 3.352 -13.390 1.581 1.00 95.38 98 SER A N 1
ATOM 769 C CA . SER A 1 98 ? 3.175 -12.933 0.206 1.00 95.38 98 SER A CA 1
ATOM 770 C C . SER A 1 98 ? 3.890 -11.606 -0.010 1.00 95.38 98 SER A C 1
ATOM 772 O O . SER A 1 98 ? 4.216 -10.903 0.949 1.00 95.38 98 SER A O 1
ATOM 774 N N . SER A 1 99 ? 4.149 -11.268 -1.269 1.00 94.62 99 SER A N 1
ATOM 775 C CA . SER A 1 99 ? 4.704 -9.972 -1.639 1.00 94.62 99 SER A CA 1
ATOM 776 C C . SER A 1 99 ? 4.197 -9.519 -2.997 1.00 94.62 99 SER A C 1
ATOM 778 O O . SER A 1 99 ? 4.023 -10.348 -3.888 1.00 94.62 99 SER A O 1
ATOM 780 N N . SER A 1 100 ? 4.047 -8.209 -3.159 1.00 93.31 100 SER A N 1
ATOM 781 C CA . SER A 1 100 ? 3.753 -7.575 -4.444 1.00 93.31 100 SER A CA 1
ATOM 782 C C . SER A 1 100 ? 4.852 -6.584 -4.800 1.00 93.31 100 SER A C 1
ATOM 784 O O . SER A 1 100 ? 5.220 -5.753 -3.969 1.00 93.31 100 SER A O 1
ATOM 786 N N . PHE A 1 101 ? 5.338 -6.658 -6.037 1.00 93.12 101 PHE A N 1
ATOM 787 C CA . PHE A 1 101 ? 6.204 -5.649 -6.643 1.00 93.12 101 PHE A CA 1
ATOM 788 C C . PHE A 1 101 ? 5.334 -4.687 -7.438 1.00 93.12 101 PHE A C 1
ATOM 790 O O . PHE A 1 101 ? 4.425 -5.121 -8.144 1.00 93.12 101 PHE A O 1
ATOM 797 N N . SER A 1 102 ? 5.563 -3.388 -7.283 1.00 94.12 102 SER A N 1
ATOM 798 C CA . SER A 1 102 ? 4.683 -2.391 -7.883 1.00 94.12 102 SER A CA 1
ATOM 799 C C . SER A 1 102 ? 5.350 -1.045 -8.116 1.00 94.12 102 SER A C 1
ATOM 801 O O . SER A 1 102 ? 6.380 -0.745 -7.520 1.00 94.12 102 SER A O 1
ATOM 803 N N . ILE A 1 103 ? 4.733 -0.215 -8.951 1.00 93.19 103 ILE A N 1
ATOM 804 C CA . ILE A 1 103 ? 5.127 1.177 -9.186 1.00 93.19 103 ILE A CA 1
ATOM 805 C C . ILE A 1 103 ? 3.932 2.073 -8.901 1.00 93.19 103 ILE A C 1
ATOM 807 O O . ILE A 1 103 ? 2.802 1.749 -9.274 1.00 93.19 103 ILE A O 1
ATOM 811 N N . MET A 1 104 ? 4.184 3.204 -8.247 1.00 92.50 104 MET A N 1
ATOM 812 C CA . MET A 1 104 ? 3.179 4.245 -8.079 1.00 92.50 104 MET A CA 1
ATOM 813 C C . MET A 1 104 ? 2.999 4.989 -9.406 1.00 92.50 104 MET A C 1
ATOM 815 O O . MET A 1 104 ? 3.957 5.548 -9.929 1.00 92.50 104 MET A O 1
ATOM 819 N N . TYR A 1 105 ? 1.782 5.006 -9.946 1.00 88.56 105 TYR A N 1
ATOM 820 C CA . TYR A 1 105 ? 1.499 5.608 -11.258 1.00 88.56 105 TYR A CA 1
ATOM 821 C C . TYR A 1 105 ? 0.560 6.818 -11.189 1.00 88.56 105 TYR A C 1
ATOM 823 O O . TYR A 1 105 ? 0.300 7.459 -12.205 1.00 88.56 105 TYR A O 1
ATOM 831 N N . GLY A 1 106 ? 0.041 7.146 -10.006 1.00 89.00 106 GLY A N 1
ATOM 832 C CA . GLY A 1 106 ? -0.758 8.346 -9.807 1.00 89.00 106 GLY A CA 1
ATOM 833 C C . GLY A 1 106 ? -1.115 8.572 -8.347 1.00 89.00 106 GLY A C 1
ATOM 834 O O . GLY A 1 106 ? -1.100 7.633 -7.545 1.00 89.00 106 GLY A O 1
ATOM 835 N N . THR A 1 107 ? -1.491 9.811 -8.036 1.00 90.75 107 THR A N 1
ATOM 836 C CA . THR A 1 107 ? -1.983 10.204 -6.715 1.00 90.75 107 THR A CA 1
ATOM 837 C C . THR A 1 107 ? -3.173 11.163 -6.806 1.00 90.75 107 THR A C 1
ATOM 839 O O . THR A 1 107 ? -3.330 11.876 -7.798 1.00 90.75 107 THR A O 1
ATOM 842 N N . ASP A 1 108 ? -4.030 11.167 -5.785 1.00 90.38 108 ASP A N 1
ATOM 843 C CA . ASP A 1 108 ? -5.118 12.137 -5.613 1.00 90.38 108 ASP A CA 1
ATOM 844 C C . ASP A 1 108 ? -5.414 12.385 -4.134 1.00 90.38 108 ASP A 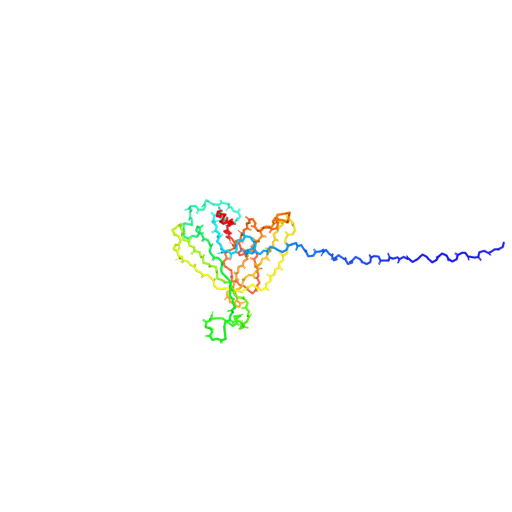C 1
ATOM 846 O O . ASP A 1 108 ? -5.516 11.455 -3.335 1.00 90.38 108 ASP A O 1
ATOM 850 N N . TYR A 1 109 ? -5.642 13.643 -3.767 1.00 89.38 109 TYR A N 1
ATOM 851 C CA . TYR A 1 109 ? -5.910 14.002 -2.382 1.00 89.38 109 TYR A CA 1
ATOM 852 C C . TYR A 1 109 ? -7.412 14.087 -2.086 1.00 89.38 109 TYR A C 1
ATOM 854 O O . TYR A 1 109 ? -8.102 15.055 -2.422 1.00 89.38 109 TYR A O 1
ATOM 862 N N . ASN A 1 110 ? -7.919 13.116 -1.327 1.00 88.50 110 ASN A N 1
ATOM 863 C CA . ASN A 1 110 ? -9.273 13.133 -0.795 1.00 88.50 110 ASN A CA 1
ATOM 864 C C . ASN A 1 110 ? -9.374 14.060 0.425 1.00 88.50 110 ASN A C 1
ATOM 866 O O . ASN A 1 110 ? -9.199 13.641 1.572 1.00 88.50 110 ASN A O 1
ATOM 870 N N . ARG A 1 111 ? -9.762 15.316 0.188 1.00 83.94 111 ARG A N 1
ATOM 871 C CA . ARG A 1 111 ? -9.950 16.334 1.241 1.00 83.94 111 ARG A CA 1
ATOM 872 C C . ARG A 1 111 ? -10.962 15.940 2.312 1.00 83.94 111 ARG A C 1
ATOM 874 O O . ARG A 1 111 ? -10.740 16.207 3.488 1.00 83.94 111 ARG A O 1
ATOM 881 N N . LYS A 1 112 ? -12.069 15.299 1.919 1.00 86.88 112 LYS A N 1
ATOM 882 C CA . LYS A 1 112 ? -13.145 14.910 2.848 1.00 86.88 112 LYS A CA 1
ATOM 883 C C . LYS A 1 112 ? -12.651 13.889 3.870 1.00 86.88 112 LYS A C 1
ATOM 885 O O . LYS A 1 112 ? -13.048 13.945 5.029 1.00 86.88 112 LYS A O 1
ATOM 890 N N . LYS A 1 113 ? -11.795 12.964 3.435 1.00 86.62 113 LYS A N 1
ATOM 891 C CA . LYS A 1 113 ? -11.207 11.927 4.289 1.00 86.62 113 LYS A CA 1
ATOM 892 C C . LYS A 1 113 ? -9.831 12.300 4.842 1.00 86.62 113 LYS A C 1
ATOM 894 O O . LYS A 1 113 ? -9.338 11.577 5.695 1.00 86.62 113 LYS A O 1
ATOM 899 N N . LYS A 1 114 ? -9.233 13.403 4.378 1.00 86.00 114 LYS A N 1
ATOM 900 C CA . LYS A 1 114 ? -7.833 13.781 4.634 1.00 86.00 114 LYS A CA 1
ATOM 901 C C . LYS A 1 114 ? -6.861 12.652 4.268 1.00 86.00 114 LYS A C 1
ATOM 903 O O . LYS A 1 114 ? -5.973 12.307 5.042 1.00 86.00 114 LYS A O 1
ATOM 908 N N . GLN A 1 115 ? -7.079 12.057 3.096 1.00 91.44 115 GLN A N 1
ATOM 909 C CA . GLN A 1 115 ? -6.310 10.913 2.610 1.00 91.44 115 GLN A CA 1
ATOM 910 C C . GLN A 1 115 ? -5.619 11.242 1.293 1.00 91.44 115 GLN A C 1
ATOM 912 O O . GLN A 1 115 ? -6.259 11.782 0.397 1.00 91.44 115 GLN A O 1
ATOM 917 N N . ASP A 1 116 ? -4.351 10.868 1.167 1.00 92.50 116 ASP A N 1
ATOM 918 C CA . ASP A 1 116 ? -3.660 10.806 -0.118 1.00 92.50 116 ASP A CA 1
ATOM 919 C C . ASP A 1 116 ? -3.852 9.410 -0.723 1.00 92.50 116 ASP A C 1
ATOM 921 O O . ASP A 1 116 ? -3.442 8.401 -0.151 1.00 92.50 116 ASP A O 1
ATOM 925 N N . ASN A 1 117 ? -4.563 9.336 -1.841 1.00 93.81 117 ASN A N 1
ATOM 926 C CA . ASN A 1 117 ? -4.820 8.103 -2.567 1.00 93.81 117 ASN A CA 1
ATOM 927 C C . ASN A 1 117 ? -3.670 7.864 -3.533 1.00 93.81 117 ASN A C 1
ATOM 929 O O . ASN A 1 117 ? -3.509 8.623 -4.476 1.00 93.81 117 ASN A O 1
ATOM 933 N N . GLN A 1 118 ? -2.914 6.793 -3.331 1.00 94.19 118 GLN A N 1
ATOM 934 C CA . GLN A 1 118 ? -1.760 6.435 -4.147 1.00 94.19 118 GLN A CA 1
ATOM 935 C C . GLN A 1 118 ? -2.058 5.146 -4.904 1.00 94.19 118 GLN A C 1
ATOM 937 O O . GLN A 1 118 ? -2.274 4.088 -4.301 1.00 94.19 118 GLN A O 1
ATOM 942 N N . TRP A 1 119 ? -2.106 5.222 -6.231 1.00 94.00 119 TRP A N 1
ATOM 943 C CA . TRP A 1 119 ? -2.383 4.056 -7.060 1.00 94.00 119 TRP A CA 1
ATOM 944 C C . TRP A 1 119 ? -1.094 3.364 -7.480 1.00 94.00 119 TRP A C 1
ATOM 946 O O . TRP A 1 119 ? -0.183 3.984 -8.030 1.00 94.00 119 TRP A O 1
ATOM 956 N N . PHE A 1 120 ? -1.063 2.052 -7.260 1.00 94.31 120 PHE A N 1
ATOM 957 C CA . PHE A 1 120 ? 0.056 1.178 -7.574 1.00 94.31 120 PHE A CA 1
ATOM 958 C C . PHE A 1 120 ? -0.333 0.188 -8.670 1.00 94.31 120 PHE A C 1
ATOM 960 O O . PHE A 1 120 ? -1.445 -0.343 -8.666 1.00 94.31 120 PHE A O 1
ATOM 967 N N . ARG A 1 121 ? 0.586 -0.074 -9.601 1.00 92.94 121 ARG A N 1
ATOM 968 C CA . ARG A 1 121 ? 0.464 -1.105 -10.642 1.00 92.94 121 ARG A CA 1
ATOM 969 C C . ARG A 1 121 ? 1.506 -2.186 -10.438 1.00 92.94 121 ARG A C 1
ATOM 971 O O . ARG A 1 121 ? 2.646 -1.877 -10.113 1.00 92.94 121 ARG A O 1
ATOM 978 N N . ILE A 1 122 ? 1.089 -3.431 -10.627 1.00 93.00 122 ILE A N 1
ATOM 979 C CA . ILE A 1 122 ? 1.941 -4.628 -10.614 1.00 93.00 122 ILE A CA 1
ATOM 980 C C . ILE A 1 122 ? 2.347 -4.986 -12.047 1.00 93.00 122 ILE A C 1
ATOM 982 O O . ILE A 1 122 ? 3.449 -5.467 -12.283 1.00 93.00 122 ILE A O 1
ATOM 986 N N . ASN A 1 123 ? 1.453 -4.723 -12.998 1.00 92.25 123 ASN A N 1
ATOM 987 C CA . ASN A 1 123 ? 1.674 -4.829 -14.432 1.00 92.25 123 ASN A CA 1
ATOM 988 C C . ASN A 1 123 ? 0.749 -3.814 -15.147 1.00 92.25 123 ASN A C 1
ATOM 990 O O . ASN A 1 123 ? 0.180 -2.914 -14.519 1.00 92.25 123 ASN A O 1
ATOM 994 N N . GLU A 1 124 ? 0.592 -3.960 -16.455 1.00 89.81 124 GLU A N 1
ATOM 995 C CA . GLU A 1 124 ? -0.180 -3.080 -17.328 1.00 89.81 124 GLU A CA 1
ATOM 996 C C . GLU A 1 124 ? -1.688 -3.065 -16.998 1.00 89.81 124 GLU A C 1
ATOM 998 O O . GLU A 1 124 ? -2.350 -2.042 -17.189 1.00 89.81 124 GLU A O 1
ATOM 1003 N N . ASP A 1 125 ? -2.224 -4.167 -16.466 1.00 91.38 125 ASP A N 1
ATOM 1004 C CA . ASP A 1 125 ? -3.659 -4.390 -16.269 1.00 91.38 125 ASP A CA 1
ATOM 1005 C C . ASP A 1 125 ? -4.052 -4.742 -14.830 1.00 91.38 125 ASP A C 1
ATOM 1007 O O . ASP A 1 125 ? -5.185 -5.146 -14.590 1.00 91.38 125 ASP A O 1
ATOM 1011 N N . THR A 1 126 ? -3.142 -4.632 -13.868 1.00 92.94 126 THR A N 1
ATOM 1012 C CA . THR A 1 126 ? -3.360 -5.092 -12.497 1.00 92.94 126 THR A CA 1
ATOM 1013 C C . THR A 1 126 ? -2.735 -4.123 -11.504 1.00 92.94 126 THR A C 1
ATOM 1015 O O . THR A 1 126 ? -1.566 -3.747 -11.609 1.00 92.94 126 THR A O 1
ATOM 1018 N N . GLY A 1 127 ? -3.501 -3.738 -10.485 1.00 94.75 127 GLY A N 1
ATOM 1019 C CA . GLY A 1 127 ? -3.052 -2.768 -9.493 1.00 94.75 127 GLY A CA 1
ATOM 1020 C C . GLY A 1 127 ? -3.879 -2.757 -8.217 1.00 94.75 127 GLY A C 1
ATOM 1021 O O . GLY A 1 127 ? -4.778 -3.573 -8.018 1.00 94.75 127 GLY A O 1
ATOM 1022 N N . PHE A 1 128 ? -3.552 -1.827 -7.329 1.00 96.12 128 PHE A N 1
ATOM 1023 C CA . PHE A 1 128 ? -4.229 -1.620 -6.052 1.00 96.12 128 PHE A CA 1
ATOM 1024 C C . PHE A 1 128 ? -4.099 -0.156 -5.610 1.00 96.12 128 PHE A C 1
ATOM 1026 O O . PHE A 1 128 ? -3.318 0.618 -6.164 1.00 96.12 128 PHE A O 1
ATOM 1033 N N . LEU A 1 129 ? -4.897 0.238 -4.621 1.00 96.00 129 LEU A N 1
ATOM 1034 C CA . LEU A 1 129 ? -4.880 1.565 -4.016 1.00 96.00 129 LEU A CA 1
ATOM 1035 C C . LEU A 1 129 ? -4.323 1.477 -2.594 1.00 96.00 129 LEU A C 1
ATOM 1037 O O . LEU A 1 129 ? -4.771 0.651 -1.797 1.00 96.00 129 LEU A O 1
ATOM 1041 N N . VAL A 1 130 ? -3.429 2.400 -2.255 1.00 96.56 130 VAL A N 1
ATOM 1042 C CA . VAL A 1 130 ? -3.047 2.709 -0.878 1.00 96.56 130 VAL A CA 1
ATOM 1043 C C . VAL A 1 130 ? -3.603 4.085 -0.530 1.00 96.56 130 VAL A C 1
ATOM 1045 O O . VAL A 1 130 ? -3.208 5.079 -1.126 1.00 96.56 130 VAL A O 1
ATOM 1048 N N . ALA A 1 131 ? -4.542 4.155 0.412 1.00 95.81 131 ALA A N 1
ATOM 1049 C CA . ALA A 1 131 ? -5.018 5.432 0.942 1.00 95.81 131 ALA A CA 1
ATOM 1050 C C . ALA A 1 131 ? -4.238 5.779 2.213 1.00 95.81 131 ALA A C 1
ATOM 1052 O O . ALA A 1 131 ? -4.294 5.040 3.197 1.00 95.81 131 ALA A O 1
ATOM 1053 N N . VAL A 1 132 ? -3.513 6.889 2.187 1.00 95.44 132 VAL A N 1
ATOM 1054 C CA . VAL A 1 132 ? -2.593 7.334 3.235 1.00 95.44 132 VAL A CA 1
ATOM 1055 C C . VAL A 1 132 ? -3.266 8.428 4.057 1.00 95.44 132 VAL A C 1
ATOM 1057 O O . VAL A 1 132 ? -3.552 9.505 3.543 1.00 95.44 132 VAL A O 1
ATOM 1060 N N . GLU A 1 133 ? -3.550 8.166 5.332 1.00 93.62 133 GLU A N 1
ATOM 1061 C CA . GLU A 1 133 ? -4.054 9.185 6.256 1.00 93.62 133 GLU A CA 1
ATOM 1062 C C . GLU A 1 133 ? -2.887 9.962 6.861 1.00 93.62 133 GLU A C 1
ATOM 1064 O O . GLU A 1 133 ? -1.972 9.385 7.457 1.00 93.62 133 GLU A O 1
ATOM 1069 N N . TYR A 1 134 ? -2.952 11.282 6.715 1.00 87.19 134 TYR A N 1
ATOM 1070 C CA . TYR A 1 134 ? -1.889 12.191 7.107 1.00 87.19 134 TYR A CA 1
ATOM 1071 C C . TYR A 1 134 ? -2.380 13.209 8.144 1.00 87.19 134 TYR A C 1
ATOM 1073 O O . TYR A 1 134 ? -3.390 13.894 7.953 1.00 87.19 134 TYR A O 1
ATOM 1081 N N . ASP A 1 135 ? -1.642 13.316 9.248 1.00 86.44 135 ASP A N 1
ATOM 1082 C CA . ASP A 1 135 ? -1.853 14.306 10.305 1.00 86.44 135 ASP A CA 1
ATOM 1083 C C . ASP A 1 135 ? -0.950 15.518 10.039 1.00 86.44 135 ASP A C 1
ATOM 1085 O O . ASP A 1 135 ? 0.230 15.529 10.394 1.00 86.44 135 ASP A O 1
ATOM 1089 N N . ALA A 1 136 ? -1.516 16.535 9.380 1.00 81.06 136 ALA A N 1
ATOM 1090 C CA . ALA A 1 136 ? -0.787 17.727 8.947 1.00 81.06 136 ALA A CA 1
ATOM 1091 C C . ALA A 1 136 ? -0.115 18.528 10.065 1.00 81.06 136 ALA A C 1
ATOM 1093 O O . ALA A 1 136 ? 1.064 18.843 9.915 1.00 81.06 136 ALA A O 1
ATOM 1094 N N . PRO A 1 137 ? -0.786 18.814 11.195 1.00 84.38 137 PRO A N 1
ATOM 1095 C CA . PRO A 1 137 ? -0.132 19.440 12.340 1.00 84.38 137 PRO A CA 1
ATOM 1096 C C . PRO A 1 137 ? 1.120 18.706 12.828 1.00 84.38 137 PRO A C 1
ATOM 1098 O O . PRO A 1 137 ? 2.062 19.346 13.287 1.00 84.38 137 PRO A O 1
ATOM 1101 N N . ARG A 1 138 ? 1.127 17.371 12.757 1.00 82.62 138 ARG A N 1
ATOM 1102 C CA . ARG A 1 138 ? 2.233 16.543 13.256 1.00 82.62 138 ARG A CA 1
ATOM 1103 C C . ARG A 1 138 ? 3.243 16.151 12.185 1.00 82.62 138 ARG A C 1
ATOM 1105 O O . ARG A 1 138 ? 4.309 15.654 12.527 1.00 82.62 138 ARG A O 1
ATOM 1112 N N . GLY A 1 139 ? 2.917 16.337 10.910 1.00 83.75 139 GLY A N 1
AT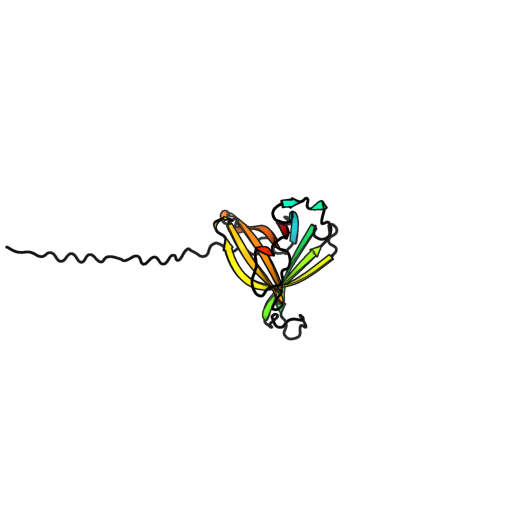OM 1113 C CA . GLY A 1 139 ? 3.772 15.912 9.810 1.00 83.75 139 GLY A CA 1
ATOM 1114 C C . GLY A 1 139 ? 3.955 14.396 9.729 1.00 83.75 139 GLY A C 1
ATOM 1115 O O . GLY A 1 139 ? 5.019 13.951 9.320 1.00 83.75 139 GLY A O 1
ATOM 1116 N N . VAL A 1 140 ? 2.973 13.590 10.149 1.00 86.12 140 VAL A N 1
ATOM 1117 C CA . VAL A 1 140 ? 3.100 12.119 10.225 1.00 86.12 140 VAL A CA 1
ATOM 1118 C C . VAL A 1 140 ? 2.024 11.413 9.408 1.00 86.12 140 VAL A C 1
ATOM 1120 O O . VAL A 1 140 ? 0.867 11.838 9.377 1.00 86.12 140 VAL A O 1
ATOM 1123 N N . THR A 1 141 ? 2.383 10.274 8.817 1.00 90.69 141 THR A N 1
ATOM 1124 C CA . THR A 1 141 ? 1.394 9.304 8.342 1.00 90.69 141 THR A CA 1
ATOM 1125 C C . THR A 1 141 ? 0.915 8.477 9.530 1.00 90.69 141 THR A C 1
ATOM 1127 O O . THR A 1 141 ? 1.702 7.797 10.185 1.00 90.69 141 THR A O 1
ATOM 1130 N N . THR A 1 142 ? -0.382 8.522 9.827 1.00 91.38 142 THR A N 1
ATOM 1131 C CA . THR A 1 142 ? -0.961 7.841 10.999 1.00 91.38 142 THR A CA 1
ATOM 1132 C C . THR A 1 142 ? -1.575 6.491 10.658 1.00 91.38 142 THR A C 1
ATOM 1134 O O . THR A 1 142 ? -1.755 5.648 11.541 1.00 91.38 142 THR A O 1
ATOM 1137 N N . ARG A 1 143 ? -1.943 6.286 9.389 1.00 94.12 143 ARG A N 1
ATOM 1138 C CA . ARG A 1 143 ? -2.641 5.090 8.920 1.00 94.12 143 ARG A CA 1
ATOM 1139 C C . ARG A 1 143 ? -2.487 4.932 7.416 1.00 94.12 143 ARG A C 1
ATOM 1141 O O . ARG A 1 143 ? -2.497 5.923 6.692 1.00 94.12 143 ARG A O 1
ATOM 1148 N N . ILE A 1 144 ? -2.455 3.691 6.947 1.00 96.19 144 ILE A N 1
ATOM 1149 C CA . ILE A 1 144 ? -2.630 3.366 5.529 1.00 96.19 144 ILE A CA 1
ATOM 1150 C C . ILE A 1 144 ? -3.749 2.339 5.349 1.00 96.19 144 ILE A C 1
ATOM 1152 O O . ILE A 1 144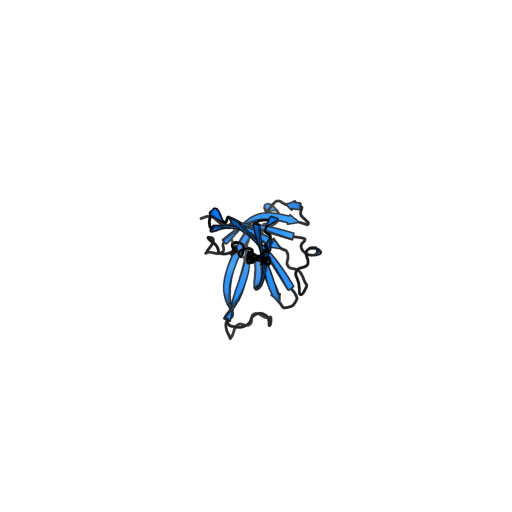 ? -3.950 1.466 6.197 1.00 96.19 144 ILE A O 1
ATOM 1156 N N . GLU A 1 145 ? -4.489 2.438 4.246 1.00 96.31 145 GLU A N 1
ATOM 1157 C CA . GLU A 1 145 ? -5.500 1.460 3.835 1.00 96.31 145 GLU A CA 1
ATOM 1158 C C . GLU A 1 145 ? -5.123 0.860 2.477 1.00 96.31 145 GLU A C 1
ATOM 1160 O O . GLU A 1 145 ? -5.243 1.519 1.444 1.00 96.31 145 GLU A O 1
ATOM 1165 N N . VAL A 1 146 ? -4.695 -0.402 2.475 1.00 96.81 146 VAL A N 1
ATOM 1166 C CA . VAL A 1 146 ? -4.280 -1.142 1.273 1.00 96.81 146 VAL A CA 1
ATOM 1167 C C . VAL A 1 146 ? -5.472 -1.934 0.731 1.00 96.81 146 VAL A C 1
ATOM 1169 O O . VAL A 1 146 ? -6.050 -2.738 1.466 1.00 96.81 146 VAL A O 1
ATOM 1172 N N . SER A 1 147 ? -5.875 -1.704 -0.522 1.00 96.25 147 SER A N 1
ATOM 1173 C CA . SER A 1 147 ? -6.986 -2.433 -1.160 1.00 96.25 147 SER A CA 1
ATOM 1174 C C . SER A 1 147 ? -6.615 -3.858 -1.573 1.00 96.25 147 SER A C 1
ATOM 1176 O O . SER A 1 147 ? -5.443 -4.242 -1.565 1.00 96.25 147 SER A O 1
ATOM 1178 N N . ASN A 1 148 ? -7.602 -4.644 -2.017 1.00 94.88 148 ASN A N 1
ATOM 1179 C CA . ASN A 1 148 ? -7.311 -5.811 -2.844 1.00 94.88 148 ASN A CA 1
ATOM 1180 C C . ASN A 1 148 ? -6.642 -5.407 -4.159 1.00 94.88 148 ASN A C 1
ATOM 1182 O O . ASN A 1 148 ? -6.787 -4.283 -4.647 1.00 94.88 148 ASN A O 1
ATOM 1186 N N . ILE A 1 149 ? -5.939 -6.381 -4.732 1.00 94.44 149 ILE A N 1
ATOM 1187 C CA . ILE A 1 149 ? -5.473 -6.332 -6.111 1.00 94.44 149 ILE A CA 1
ATOM 1188 C C . ILE A 1 149 ? -6.694 -6.455 -7.027 1.00 94.44 149 ILE A C 1
ATOM 1190 O O . ILE A 1 149 ? -7.598 -7.257 -6.773 1.00 94.44 149 ILE A O 1
ATOM 1194 N N . MET A 1 150 ? -6.732 -5.632 -8.066 1.00 94.69 150 MET A N 1
ATOM 1195 C CA . MET A 1 150 ? -7.820 -5.547 -9.032 1.00 94.69 150 MET A CA 1
ATOM 1196 C C . MET A 1 150 ? -7.252 -5.575 -10.442 1.00 94.69 150 MET A C 1
ATOM 1198 O O . MET A 1 150 ? -6.192 -5.002 -10.695 1.00 94.69 150 MET A O 1
ATOM 1202 N N . LYS A 1 151 ? -7.999 -6.205 -11.352 1.00 92.88 151 LYS A N 1
ATOM 1203 C CA . LYS A 1 151 ? -7.717 -6.184 -12.783 1.00 92.88 151 LYS A CA 1
ATOM 1204 C C . LYS A 1 151 ? -8.419 -4.990 -13.437 1.00 92.88 151 LYS A C 1
ATOM 1206 O O . LYS A 1 151 ? -9.620 -4.802 -13.248 1.00 92.88 151 LYS A O 1
ATOM 1211 N N . GLY A 1 152 ? -7.675 -4.208 -14.200 1.00 84.38 152 GLY A N 1
ATOM 1212 C CA . GLY A 1 152 ? -8.104 -3.052 -14.970 1.00 84.38 152 GLY A CA 1
ATOM 1213 C C . GLY A 1 152 ? -6.961 -2.054 -15.163 1.00 84.38 152 GLY A C 1
ATOM 1214 O O . GLY A 1 152 ? -6.106 -1.885 -14.298 1.00 84.38 152 GLY A O 1
ATOM 1215 N N . GLU A 1 153 ? -6.985 -1.329 -16.281 1.00 80.19 153 GLU A N 1
ATOM 1216 C CA . GLU A 1 153 ? -6.033 -0.240 -16.555 1.00 80.19 153 GLU A CA 1
ATOM 1217 C C . GLU A 1 153 ? -6.217 0.950 -15.598 1.00 80.19 153 GLU A C 1
ATOM 1219 O O . GLU A 1 153 ? -5.317 1.767 -15.404 1.00 80.19 153 GLU A O 1
ATOM 1224 N N . LYS A 1 154 ? -7.403 1.086 -15.001 1.00 82.44 154 LYS A N 1
ATOM 1225 C CA . LYS A 1 154 ? -7.754 2.163 -14.073 1.00 82.44 154 LYS A CA 1
ATOM 1226 C C . LYS A 1 154 ? -8.381 1.582 -12.819 1.00 82.44 154 LYS A C 1
ATOM 1228 O O . LYS A 1 154 ? -9.026 0.535 -12.856 1.00 82.44 154 LYS A O 1
ATOM 1233 N N . TYR A 1 155 ? -8.221 2.302 -11.714 1.00 84.25 155 TYR A N 1
ATOM 1234 C CA . TYR A 1 155 ? -8.894 1.973 -10.466 1.00 84.25 155 TYR A CA 1
ATOM 1235 C C . TYR A 1 155 ? -10.416 1.938 -10.657 1.00 84.25 155 TYR A C 1
ATOM 1237 O O . TYR A 1 155 ? -11.004 2.903 -11.148 1.00 84.25 155 TYR A O 1
ATOM 1245 N N . ASN A 1 156 ? -11.042 0.841 -10.228 1.00 88.38 156 ASN A N 1
ATOM 1246 C CA . ASN A 1 156 ? -12.489 0.678 -10.224 1.00 88.38 156 ASN A CA 1
ATOM 1247 C C . ASN A 1 156 ? -12.978 0.465 -8.777 1.00 88.38 156 ASN A C 1
ATOM 1249 O O . ASN A 1 156 ? -12.680 -0.580 -8.195 1.00 88.38 156 ASN A O 1
ATOM 1253 N N . PRO A 1 157 ? -13.729 1.416 -8.189 1.00 87.06 157 PRO A N 1
ATOM 1254 C CA . PRO A 1 157 ? -14.218 1.297 -6.817 1.00 87.06 157 PRO A CA 1
ATOM 1255 C C . PRO A 1 157 ? -15.173 0.116 -6.603 1.00 87.06 157 PRO A C 1
ATOM 1257 O O . PRO A 1 157 ? -15.252 -0.381 -5.485 1.00 87.06 157 PRO A O 1
ATOM 1260 N N . ASP A 1 158 ? -15.854 -0.372 -7.641 1.00 90.56 158 ASP A N 1
ATOM 1261 C CA . ASP A 1 158 ? -16.771 -1.513 -7.519 1.00 90.56 158 ASP A CA 1
ATOM 1262 C C . ASP A 1 158 ? -16.021 -2.837 -7.300 1.00 90.56 158 ASP A C 1
ATOM 1264 O O . ASP A 1 158 ? -16.566 -3.791 -6.740 1.00 90.56 158 ASP A O 1
ATOM 1268 N N . LEU A 1 159 ? -14.750 -2.895 -7.714 1.00 92.56 159 LEU A N 1
ATOM 1269 C CA . LEU A 1 159 ? -13.866 -4.044 -7.500 1.00 92.56 159 LEU A CA 1
ATOM 1270 C C . LEU A 1 159 ? -13.113 -3.966 -6.162 1.00 92.56 159 LEU A C 1
ATOM 1272 O O . LEU A 1 159 ? -12.548 -4.970 -5.714 1.00 92.56 159 LEU A O 1
ATOM 1276 N N . ASP A 1 160 ? -13.120 -2.803 -5.508 1.00 93.19 160 ASP A N 1
ATOM 1277 C CA . ASP A 1 160 ? -12.496 -2.573 -4.206 1.00 93.19 160 ASP A CA 1
ATOM 1278 C C . ASP A 1 160 ? -13.403 -3.085 -3.083 1.00 93.19 160 ASP A C 1
ATOM 1280 O O . ASP A 1 160 ? -14.194 -2.374 -2.459 1.00 93.19 160 ASP A O 1
ATOM 1284 N N . THR A 1 161 ? -13.301 -4.385 -2.844 1.00 94.75 161 THR A N 1
ATOM 1285 C CA . THR A 1 161 ? -14.150 -5.099 -1.890 1.00 94.75 161 THR A CA 1
ATOM 1286 C C . THR A 1 161 ? -13.421 -5.445 -0.601 1.00 94.75 161 THR A C 1
ATOM 1288 O O . THR A 1 161 ? -14.053 -5.946 0.329 1.00 94.75 161 THR A O 1
ATOM 1291 N N . LEU A 1 162 ? -12.120 -5.178 -0.507 1.00 94.62 162 LEU A N 1
ATOM 1292 C CA . LEU A 1 162 ? -11.295 -5.558 0.631 1.00 94.62 162 LEU A CA 1
ATOM 1293 C C . LEU A 1 162 ? -10.260 -4.476 0.926 1.00 94.62 162 LEU A C 1
ATOM 1295 O O . LEU A 1 162 ? -9.513 -4.068 0.046 1.00 94.62 162 LEU A O 1
ATOM 1299 N N . ARG A 1 163 ? -10.183 -4.050 2.188 1.00 95.75 163 ARG A N 1
ATOM 1300 C CA . ARG A 1 163 ? -9.225 -3.039 2.658 1.00 95.75 163 ARG A CA 1
ATOM 1301 C C . ARG A 1 163 ? -8.529 -3.510 3.922 1.00 95.75 163 ARG A C 1
ATOM 1303 O O . ARG A 1 163 ? -9.197 -3.754 4.924 1.00 95.75 163 ARG A O 1
ATOM 1310 N N . TYR A 1 164 ? -7.206 -3.576 3.902 1.00 96.31 164 TYR A N 1
ATOM 1311 C CA . TYR A 1 164 ? -6.376 -3.814 5.079 1.00 96.31 164 TYR A CA 1
ATOM 1312 C C . TYR A 1 164 ? -5.922 -2.484 5.664 1.00 96.31 164 TYR A C 1
ATOM 1314 O O . TYR A 1 164 ? -5.370 -1.647 4.953 1.00 96.31 164 TYR A O 1
ATOM 1322 N N . ILE A 1 165 ? -6.168 -2.279 6.953 1.00 95.69 165 ILE A N 1
ATOM 1323 C CA . ILE A 1 165 ? -5.912 -1.017 7.640 1.00 95.69 165 ILE A CA 1
ATOM 1324 C C . ILE A 1 165 ? -4.707 -1.207 8.543 1.00 95.69 165 ILE A C 1
ATOM 1326 O O . ILE A 1 165 ? -4.790 -1.911 9.555 1.00 95.69 165 ILE A O 1
ATOM 1330 N N . TYR A 1 166 ? -3.614 -0.543 8.200 1.00 95.88 166 TYR A N 1
ATOM 1331 C CA . TYR A 1 166 ? -2.381 -0.600 8.961 1.00 95.88 166 TYR A CA 1
ATOM 1332 C C . TYR A 1 166 ? -2.084 0.717 9.666 1.00 95.88 166 TYR A C 1
ATOM 1334 O O . TYR A 1 166 ? -2.407 1.794 9.169 1.00 95.88 166 TYR A O 1
ATOM 1342 N N . ILE A 1 167 ? -1.433 0.614 10.819 1.00 94.31 167 ILE A N 1
ATOM 1343 C CA . ILE A 1 167 ? -0.870 1.741 11.566 1.00 94.31 167 ILE A CA 1
ATOM 1344 C C . ILE A 1 167 ? 0.653 1.587 11.669 1.00 94.31 167 ILE A C 1
ATOM 1346 O O . ILE A 1 167 ? 1.138 0.451 11.579 1.00 94.31 167 ILE A O 1
ATOM 1350 N N . PRO A 1 168 ? 1.408 2.686 11.844 1.00 91.50 168 PRO A N 1
ATOM 1351 C CA . PRO A 1 168 ? 2.849 2.610 12.026 1.00 91.50 168 PRO A CA 1
ATOM 1352 C C . PRO A 1 168 ? 3.176 1.726 13.224 1.00 91.50 168 PRO A C 1
ATOM 1354 O O . PRO A 1 168 ? 2.504 1.787 14.261 1.00 91.50 168 PRO A O 1
ATOM 1357 N N . LYS A 1 169 ? 4.223 0.913 13.098 1.00 80.75 169 LYS A N 1
ATOM 1358 C CA . LYS A 1 169 ? 4.832 0.283 14.263 1.00 80.75 169 LYS A CA 1
ATOM 1359 C C . LYS A 1 169 ? 5.669 1.349 14.968 1.00 80.75 169 LYS A C 1
ATOM 1361 O O . LYS A 1 169 ? 6.808 1.587 14.584 1.00 80.75 169 LYS A O 1
ATOM 1366 N N . PHE A 1 170 ? 5.097 2.019 15.965 1.00 62.59 170 PHE A N 1
ATOM 1367 C CA . PHE A 1 170 ? 5.901 2.853 16.854 1.00 62.59 170 PHE A CA 1
ATOM 1368 C C . PHE A 1 170 ? 6.855 1.926 17.618 1.00 62.59 170 PHE A C 1
ATOM 1370 O O . PHE A 1 170 ? 6.399 0.981 18.266 1.00 62.59 170 PHE A O 1
ATOM 1377 N N . ASN A 1 171 ? 8.160 2.144 17.440 1.00 48.72 171 ASN A N 1
ATOM 1378 C CA . ASN A 1 171 ? 9.189 1.557 18.296 1.00 48.72 171 ASN A CA 1
ATOM 1379 C C . ASN A 1 171 ? 9.150 2.214 19.675 1.00 48.72 171 ASN A C 1
ATOM 1381 O O . ASN A 1 171 ? 8.905 3.442 19.720 1.00 48.72 171 ASN A O 1
#

Sequence (171 aa):
MKVILFAFLALISVIGCDKYPPGPYGDVFMNNANGQWILKAYKVRGKGVSADQVPEKRRLNIERALVQADSNYGSSIFETGHTYYTFSFLDLDGNKKSSSFSIMYGTDYNRKKKQDNQWFRINEDTGFLVAVEYDAPRGVTTRIEVSNIMKGEKYNPDLDTLRYIYIPKFN

Radius of gyration: 22.24 Å; chains: 1; bounding box: 41×88×37 Å

Foldseek 3Di:
DDDDDPPPPPPPPPPPPPPPPPQDAADCCFVQVQSKWAFPWKAFQNHIDHPVVPQQQRMKHKDKDFQDPPDPLPAPVRDGRAIKMKIFGGGPVRHTDDIAIWHFDDWDQDPVQCWIWTWIDSYQFKTWIKTWHADVVVRGGAKIWTFDMDGGNDDDVVRRRMITIIGRPDD

pLDDT: mean 83.51, std 17.48, range [31.78, 97.25]

Secondary structure (DSSP, 8-state):
-------------------PPPPPPP-TTTT-TT-EEEEEEEEETTEEE-GGG-GGGSEEEEEEEEPPTT---SSTT--TT-EEEEEEEE-TT--EEEEEEEEEEEEEEETTTTEEEEEEEEETTEEEEEEEEEETTTTEEEEEEEEPPEESSS--GGG--EEEEEEE---